Protein AF-A0A382LCA0-F1 (afdb_monomer_lite)

Foldseek 3Di:
DVVFVVVCVVDVQAFKEAEKEKFQDWDWDQDPVGIDTPDPQNVDDDDRVPGDIDIDTDCVLPMDGDVVCVVVVHRHDPRYDYPYDPDPLVVQDDDDPVSVVVNVVVCVVCVVPPVVSVVSVD

Sequence (122 aa):
IRKGIKILKNNNKIESCFAANSTTKNYWHKTKKGWERILLSMKSYSNRQTKKQIFREDTGLTCVTRSSLIRKGKRIGDKVELIINHNTETLIDIHTEYDLFLAEQTIKYYKKKNINKLKLLK

InterPro domains:
  IPR029044 Nucleotide-diphospho-sugar transferases [G3DSA:3.90.550.10] (1-113)

Radius of gyration: 17.97 Å; chains: 1; bounding box: 50×38×42 Å

Structure (mmCIF, N/CA/C/O backbone):
data_AF-A0A382LCA0-F1
#
_entry.id   AF-A0A382LCA0-F1
#
loop_
_atom_site.group_PDB
_atom_site.id
_atom_site.type_symbol
_atom_site.label_atom_id
_atom_site.label_alt_id
_atom_site.label_comp_id
_atom_site.label_asym_id
_atom_site.label_entity_id
_atom_site.label_seq_id
_atom_site.pdbx_PDB_ins_code
_atom_site.Cartn_x
_atom_site.Cartn_y
_atom_site.Cartn_z
_atom_site.occupancy
_atom_site.B_iso_or_equiv
_atom_site.auth_seq_id
_atom_site.auth_comp_id
_atom_site.auth_asym_id
_atom_site.auth_atom_id
_atom_site.pdbx_PDB_model_num
ATOM 1 N N . ILE A 1 1 ? 11.197 -5.620 5.073 1.00 84.00 1 ILE A N 1
ATOM 2 C CA . ILE A 1 1 ? 10.828 -6.501 6.223 1.00 84.00 1 ILE A CA 1
ATOM 3 C C . ILE A 1 1 ? 11.569 -6.202 7.545 1.00 84.00 1 ILE A C 1
ATOM 5 O O . ILE A 1 1 ? 10.892 -5.862 8.510 1.00 84.00 1 ILE A O 1
ATOM 9 N N . ARG A 1 2 ? 12.916 -6.277 7.648 1.00 92.44 2 ARG A N 1
ATOM 10 C CA . ARG A 1 2 ? 13.659 -6.100 8.935 1.00 92.44 2 ARG A CA 1
ATOM 11 C C . ARG A 1 2 ? 13.278 -4.838 9.726 1.00 92.44 2 ARG A C 1
ATOM 13 O O . ARG A 1 2 ? 13.105 -4.903 10.941 1.00 92.44 2 ARG A O 1
ATOM 20 N N . LYS A 1 3 ? 13.095 -3.710 9.029 1.00 92.69 3 LYS A N 1
ATOM 21 C CA . LYS A 1 3 ? 12.624 -2.443 9.616 1.00 92.69 3 LYS A CA 1
ATOM 22 C C . LYS A 1 3 ? 11.280 -2.604 10.341 1.00 92.69 3 LYS A C 1
ATOM 24 O O . LYS A 1 3 ? 11.171 -2.187 11.487 1.00 92.69 3 LYS A O 1
ATOM 29 N N . GLY A 1 4 ? 10.302 -3.267 9.719 1.00 94.19 4 GLY A N 1
ATOM 30 C CA . GLY A 1 4 ? 8.986 -3.517 10.321 1.00 94.19 4 GLY A CA 1
ATOM 31 C C . GLY A 1 4 ? 9.061 -4.400 11.568 1.00 94.19 4 GLY A C 1
ATOM 32 O O . GLY A 1 4 ? 8.424 -4.101 12.573 1.00 94.19 4 GLY A O 1
ATOM 33 N N . ILE A 1 5 ? 9.918 -5.428 11.558 1.00 95.81 5 ILE A N 1
ATOM 34 C CA . ILE A 1 5 ? 10.161 -6.266 12.746 1.00 95.81 5 ILE A CA 1
ATOM 35 C C . ILE A 1 5 ? 10.735 -5.424 13.892 1.00 95.81 5 ILE A C 1
ATOM 37 O O . ILE A 1 5 ? 10.261 -5.529 15.021 1.00 95.81 5 ILE A O 1
ATOM 41 N N . LYS A 1 6 ? 11.733 -4.573 13.611 1.00 97.06 6 LYS A N 1
ATOM 42 C CA . LYS A 1 6 ? 12.332 -3.683 14.618 1.00 97.06 6 LYS A CA 1
ATOM 43 C C . LYS A 1 6 ? 11.292 -2.733 15.219 1.00 97.06 6 LYS A C 1
ATOM 45 O O . LYS A 1 6 ? 11.264 -2.579 16.433 1.00 97.06 6 LYS A O 1
ATOM 50 N N . ILE A 1 7 ? 10.413 -2.156 14.397 1.00 96.56 7 ILE A N 1
ATOM 51 C CA . ILE A 1 7 ? 9.322 -1.280 14.856 1.00 96.56 7 ILE A CA 1
ATOM 52 C C . ILE A 1 7 ? 8.419 -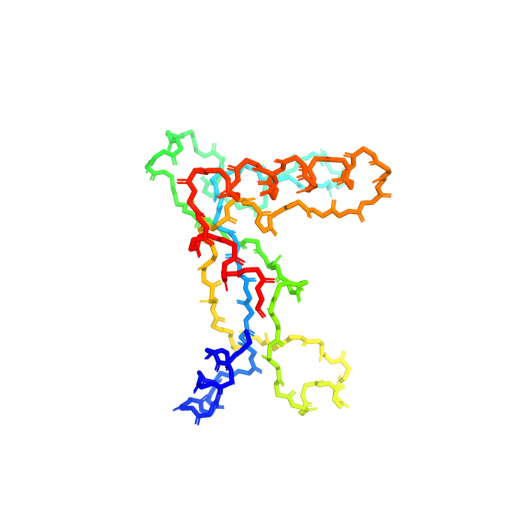2.015 15.857 1.00 96.56 7 ILE A C 1
ATOM 54 O O . ILE A 1 7 ? 8.223 -1.531 16.969 1.00 96.56 7 ILE A O 1
ATOM 58 N N . LEU A 1 8 ? 7.928 -3.211 15.510 1.00 96.38 8 LEU A N 1
ATOM 59 C CA . LEU A 1 8 ? 7.026 -3.970 16.388 1.00 96.38 8 LEU A CA 1
ATOM 60 C C . LEU A 1 8 ? 7.705 -4.492 17.662 1.00 96.38 8 LEU A C 1
ATOM 62 O O . LEU A 1 8 ? 7.027 -4.632 18.684 1.00 96.38 8 LEU A O 1
ATOM 66 N N . LYS A 1 9 ? 9.010 -4.801 17.602 1.00 96.56 9 LYS A N 1
ATOM 67 C CA . LYS A 1 9 ? 9.814 -5.180 18.776 1.00 96.56 9 LYS A CA 1
ATOM 68 C C . LYS A 1 9 ? 10.021 -4.001 19.726 1.00 96.56 9 LYS A C 1
ATOM 70 O O . LYS A 1 9 ? 9.919 -4.182 20.932 1.00 96.56 9 LYS A O 1
ATOM 75 N N . ASN A 1 10 ? 10.278 -2.812 19.185 1.00 97.44 10 ASN A N 1
ATOM 76 C CA . ASN A 1 10 ? 10.561 -1.616 19.976 1.00 97.44 10 ASN A CA 1
ATOM 77 C C . ASN A 1 10 ? 9.296 -0.959 20.549 1.00 97.44 10 ASN A C 1
ATOM 79 O O . ASN A 1 10 ? 9.387 -0.246 21.543 1.00 97.44 10 ASN A O 1
ATOM 83 N N . ASN A 1 11 ? 8.127 -1.172 19.938 1.00 96.81 11 ASN A N 1
ATOM 84 C CA . ASN A 1 11 ? 6.866 -0.605 20.409 1.00 96.81 11 ASN A CA 1
ATOM 85 C C . ASN A 1 11 ? 5.747 -1.655 20.424 1.00 96.81 11 ASN A C 1
ATOM 87 O O . ASN A 1 11 ? 5.179 -2.010 19.387 1.00 96.81 11 ASN A O 1
ATOM 91 N N . ASN A 1 12 ? 5.390 -2.120 21.626 1.00 95.19 12 ASN A N 1
ATOM 92 C CA . ASN A 1 12 ? 4.344 -3.123 21.822 1.00 95.19 12 ASN A CA 1
ATOM 93 C C . ASN A 1 12 ? 2.921 -2.614 21.505 1.00 95.19 12 ASN A C 1
ATOM 95 O O . ASN A 1 12 ? 2.036 -3.433 21.263 1.00 95.19 12 ASN A O 1
ATOM 99 N N . LYS A 1 13 ? 2.707 -1.289 21.448 1.00 97.12 13 LYS A N 1
ATOM 100 C CA . LYS A 1 13 ? 1.407 -0.669 21.141 1.00 97.12 13 LYS A CA 1
ATOM 101 C C . LYS A 1 13 ? 1.067 -0.704 19.651 1.00 97.12 13 LYS A C 1
ATOM 103 O O . LYS A 1 13 ? -0.110 -0.630 19.313 1.00 97.12 13 LYS A O 1
ATOM 108 N N . ILE A 1 14 ? 2.072 -0.811 18.777 1.00 98.00 14 ILE A N 1
ATOM 109 C CA . ILE A 1 14 ? 1.869 -0.953 17.330 1.00 98.00 14 ILE A CA 1
ATOM 110 C C . ILE A 1 14 ? 1.465 -2.390 17.032 1.00 98.00 14 ILE A C 1
ATOM 112 O O . ILE A 1 14 ? 2.150 -3.327 17.437 1.00 98.00 14 ILE A O 1
ATOM 116 N N . GLU A 1 15 ? 0.362 -2.574 16.324 1.00 97.94 15 GLU A N 1
ATOM 117 C CA . GLU A 1 15 ? -0.207 -3.879 15.991 1.00 97.94 15 GLU A CA 1
ATOM 118 C C . GLU A 1 15 ? 0.237 -4.371 14.610 1.00 97.94 15 GLU A C 1
ATOM 120 O O . GLU A 1 15 ? 0.408 -5.576 14.399 1.00 97.94 15 GLU A O 1
ATOM 125 N N . SER A 1 16 ? 0.466 -3.447 13.676 1.00 98.00 16 SER A N 1
ATOM 126 C CA . SER A 1 16 ? 0.929 -3.759 12.325 1.00 98.00 16 SER A CA 1
ATOM 127 C C . SER A 1 16 ? 1.839 -2.669 11.770 1.00 98.00 16 SER A C 1
ATOM 129 O O . SER A 1 16 ? 1.710 -1.494 12.094 1.00 98.00 16 SER A O 1
ATOM 131 N N . CYS A 1 17 ? 2.765 -3.061 10.906 1.00 97.62 17 CYS A N 1
ATOM 132 C CA . CYS A 1 17 ? 3.636 -2.159 10.174 1.00 97.62 17 CYS A CA 1
ATOM 133 C C . CYS A 1 17 ? 3.783 -2.651 8.736 1.00 97.62 17 CYS A C 1
ATOM 135 O O . CYS A 1 17 ? 4.090 -3.823 8.511 1.00 97.62 17 CYS A O 1
ATOM 137 N N . PHE A 1 18 ? 3.561 -1.775 7.762 1.00 96.31 18 PHE A N 1
ATOM 138 C CA . PHE A 1 18 ? 3.550 -2.150 6.349 1.00 96.31 18 PHE A CA 1
ATOM 139 C C . PHE A 1 18 ? 4.121 -1.051 5.459 1.00 96.31 18 PHE A C 1
ATOM 141 O O . PHE A 1 18 ? 4.198 0.111 5.859 1.00 96.31 18 PHE A O 1
ATOM 148 N N . ALA A 1 19 ? 4.557 -1.429 4.258 1.00 94.38 19 ALA A N 1
ATOM 149 C CA . ALA A 1 19 ? 4.975 -0.461 3.256 1.00 94.38 19 ALA A CA 1
ATOM 150 C C . ALA A 1 19 ? 3.767 0.325 2.740 1.00 94.38 19 ALA A C 1
ATOM 152 O O . ALA A 1 19 ? 2.686 -0.232 2.565 1.00 94.38 19 ALA A O 1
ATOM 153 N N . ALA A 1 20 ? 3.940 1.625 2.521 1.00 95.06 20 ALA A N 1
ATOM 154 C CA . ALA A 1 20 ? 2.876 2.480 2.018 1.00 95.06 20 ALA A CA 1
ATOM 155 C C . ALA A 1 20 ? 3.416 3.526 1.047 1.00 95.06 20 ALA A C 1
ATOM 157 O O . ALA A 1 20 ? 4.505 4.061 1.239 1.00 95.06 20 ALA A O 1
ATOM 158 N N . ASN A 1 21 ? 2.625 3.857 0.032 1.00 92.88 21 ASN A N 1
ATOM 159 C CA . ASN A 1 21 ? 2.983 4.848 -0.978 1.00 92.88 21 ASN A CA 1
ATOM 160 C C . ASN A 1 21 ? 2.161 6.115 -0.791 1.00 92.88 21 ASN A C 1
ATOM 162 O O . ASN A 1 21 ? 0.935 6.050 -0.668 1.00 92.88 21 ASN A O 1
ATOM 166 N N . SER A 1 22 ? 2.822 7.269 -0.796 1.00 92.88 22 SER A N 1
ATOM 167 C CA . SER A 1 22 ? 2.128 8.550 -0.718 1.00 92.88 22 SER A CA 1
ATOM 168 C C . SER A 1 22 ? 1.510 8.935 -2.062 1.00 92.88 22 SER A C 1
ATOM 170 O O . SER A 1 22 ? 1.988 8.581 -3.140 1.00 92.88 22 SER A O 1
ATOM 172 N N . THR A 1 23 ? 0.406 9.670 -2.008 1.00 90.81 23 THR A N 1
ATOM 173 C CA . THR A 1 23 ? -0.287 10.180 -3.189 1.00 90.81 23 THR A CA 1
ATOM 174 C C . THR A 1 23 ? -1.086 11.430 -2.839 1.00 90.81 23 THR A C 1
ATOM 176 O O . THR A 1 23 ? -1.524 11.626 -1.706 1.00 90.81 23 THR A O 1
ATOM 179 N N . THR A 1 24 ? -1.287 12.284 -3.839 1.00 92.25 24 THR A N 1
ATOM 180 C CA . THR A 1 24 ? -2.147 13.480 -3.770 1.00 92.25 24 THR A CA 1
ATOM 181 C C . THR A 1 24 ? -3.336 13.392 -4.734 1.00 92.25 24 THR A C 1
ATOM 183 O O . THR A 1 24 ? -4.095 14.356 -4.912 1.00 92.25 24 THR A O 1
ATOM 186 N N . LYS A 1 25 ? -3.521 12.216 -5.357 1.00 91.31 25 LYS A N 1
ATOM 187 C CA . LYS A 1 25 ? -4.658 11.908 -6.230 1.00 91.31 25 LYS A CA 1
ATOM 188 C C . LYS A 1 25 ? -5.975 11.977 -5.447 1.00 91.31 25 LYS A C 1
ATOM 190 O O . LYS A 1 25 ? -6.025 11.705 -4.250 1.00 91.31 25 LYS A O 1
ATOM 195 N N . ASN A 1 26 ? -7.043 12.355 -6.146 1.00 93.31 26 ASN A N 1
ATOM 196 C CA . ASN A 1 26 ? -8.401 12.268 -5.618 1.00 93.31 26 ASN A CA 1
ATOM 197 C C . ASN A 1 26 ? -8.915 10.844 -5.789 1.00 93.31 26 ASN A C 1
ATOM 199 O O . ASN A 1 26 ? -8.793 10.284 -6.877 1.00 93.31 26 ASN A O 1
ATOM 203 N N . TYR A 1 27 ? -9.526 10.307 -4.740 1.00 94.69 27 TYR A N 1
ATOM 204 C CA . TYR A 1 27 ? -10.203 9.019 -4.781 1.00 94.69 27 TYR A CA 1
ATOM 205 C C . TYR A 1 27 ? -11.703 9.236 -4.659 1.00 94.69 27 TYR A C 1
ATOM 207 O O . TYR A 1 27 ? -12.155 10.083 -3.883 1.00 94.69 27 TYR A O 1
ATOM 215 N N . TRP A 1 28 ? -12.452 8.468 -5.440 1.00 96.50 28 TRP A N 1
ATOM 216 C CA . TRP A 1 28 ? -13.902 8.530 -5.507 1.00 96.50 28 TRP A CA 1
ATOM 217 C C . TRP A 1 28 ? -14.486 7.162 -5.178 1.00 96.50 28 TRP A C 1
ATOM 219 O O . TRP A 1 28 ? -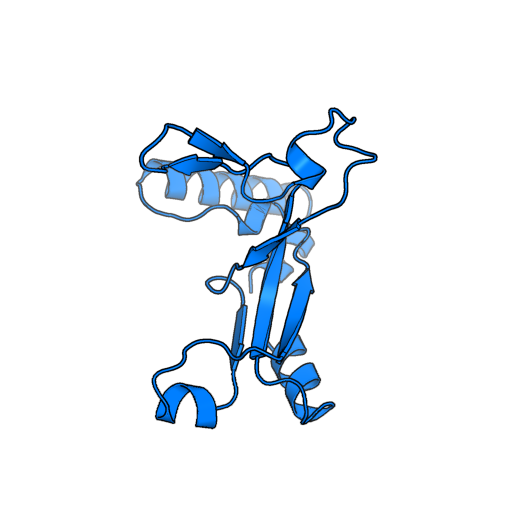13.889 6.140 -5.508 1.00 96.50 28 TRP A O 1
ATOM 229 N N . HIS A 1 29 ? -15.652 7.149 -4.550 1.00 96.69 29 HIS A N 1
ATOM 230 C CA . HIS A 1 29 ? -16.436 5.945 -4.318 1.00 96.69 29 HIS A CA 1
ATOM 231 C C . HIS A 1 29 ? -17.856 6.149 -4.848 1.00 96.69 29 HIS A C 1
ATOM 233 O O . HIS A 1 29 ? -18.369 7.271 -4.883 1.00 96.69 29 HIS A O 1
ATOM 239 N N . LYS A 1 30 ? -18.471 5.060 -5.311 1.00 97.62 30 LYS A N 1
ATOM 240 C CA . LYS A 1 30 ? -19.837 5.076 -5.832 1.00 97.62 30 LYS A CA 1
ATOM 241 C C . LYS A 1 30 ? -20.825 5.004 -4.669 1.00 97.62 30 LYS A C 1
ATOM 243 O O . LYS A 1 30 ? -20.701 4.141 -3.802 1.00 97.62 30 LYS A O 1
ATOM 248 N N . THR A 1 31 ? -21.806 5.894 -4.662 1.00 96.12 31 THR A N 1
ATOM 249 C CA . THR A 1 31 ? -22.932 5.928 -3.725 1.00 96.12 31 THR A CA 1
ATOM 250 C C . THR A 1 31 ? -24.241 5.733 -4.488 1.00 96.12 31 THR A C 1
ATOM 252 O O . THR A 1 31 ? -24.269 5.718 -5.721 1.00 96.12 31 THR A O 1
ATOM 255 N N . LYS A 1 32 ? -25.361 5.604 -3.764 1.00 97.00 32 LYS A N 1
ATOM 256 C CA . LYS A 1 32 ? -26.698 5.541 -4.382 1.00 97.00 32 LYS A CA 1
ATOM 257 C C . LYS A 1 32 ? -27.035 6.800 -5.199 1.00 97.00 32 LYS A C 1
ATOM 259 O O . LYS A 1 32 ? -27.892 6.734 -6.068 1.00 97.00 32 LYS A O 1
ATOM 264 N N . LYS A 1 33 ? -26.381 7.933 -4.911 1.00 95.31 33 LYS A N 1
ATOM 265 C CA . LYS A 1 33 ? -26.639 9.243 -5.530 1.00 95.31 33 LYS A CA 1
ATOM 266 C C . LYS A 1 33 ? -25.618 9.627 -6.609 1.00 95.31 33 LYS A C 1
ATOM 268 O O . LYS A 1 33 ? -25.766 10.681 -7.215 1.00 95.31 33 LYS A O 1
ATOM 273 N N . GLY A 1 34 ? -24.589 8.810 -6.851 1.00 96.56 34 GLY A N 1
ATOM 274 C CA . GLY A 1 34 ? -23.547 9.099 -7.840 1.00 96.56 34 GLY A CA 1
ATOM 275 C C . GLY A 1 34 ? -22.141 8.816 -7.321 1.00 96.56 34 GLY A C 1
ATOM 276 O O . GLY A 1 34 ? -21.921 7.835 -6.620 1.00 96.56 34 GLY A O 1
ATOM 277 N N . TRP A 1 35 ? -21.173 9.651 -7.697 1.00 97.25 35 TRP A N 1
ATOM 278 C CA . TRP A 1 35 ? -19.778 9.525 -7.266 1.00 97.25 35 TRP A CA 1
ATOM 279 C C . TRP A 1 35 ? -19.435 10.585 -6.225 1.00 97.25 35 TRP A C 1
ATOM 281 O O . TRP A 1 35 ? -19.666 11.773 -6.440 1.00 97.25 35 TRP A O 1
ATOM 291 N N . GLU A 1 36 ? -18.815 10.165 -5.126 1.00 96.50 36 GLU A N 1
ATOM 292 C CA . GLU A 1 36 ? -18.399 11.053 -4.041 1.00 96.50 36 GLU A CA 1
ATOM 293 C C . GLU A 1 36 ? -16.904 10.899 -3.750 1.00 96.50 36 GLU A C 1
ATOM 295 O O . GLU A 1 36 ? -16.335 9.817 -3.890 1.00 96.50 36 GLU A O 1
ATOM 300 N N . ARG A 1 37 ? -16.233 11.999 -3.385 1.00 94.94 37 ARG A N 1
ATOM 301 C CA . ARG A 1 37 ? -14.817 11.966 -2.986 1.00 94.94 37 ARG A CA 1
ATOM 302 C C . ARG A 1 37 ? -14.693 11.374 -1.587 1.00 94.94 37 ARG A C 1
ATOM 304 O O . ARG A 1 37 ? -15.418 11.799 -0.695 1.00 94.94 37 ARG A O 1
ATOM 311 N N . ILE A 1 38 ? -13.713 10.490 -1.387 1.00 94.75 38 ILE A N 1
ATOM 312 C CA . ILE A 1 38 ? -13.533 9.764 -0.116 1.00 94.75 38 ILE A CA 1
ATOM 313 C C . ILE A 1 38 ? -13.233 10.714 1.055 1.00 94.75 38 ILE A C 1
ATOM 315 O O . ILE A 1 38 ? -13.714 10.497 2.162 1.00 94.75 38 ILE A O 1
ATOM 319 N N . LEU A 1 39 ? -12.452 11.778 0.831 1.00 92.50 39 LEU A N 1
ATOM 320 C CA . LEU A 1 39 ? -12.138 12.770 1.864 1.00 92.50 39 LEU A CA 1
ATOM 321 C C . LEU A 1 39 ? -12.718 14.139 1.518 1.00 92.50 39 LEU A C 1
ATOM 323 O O . LEU A 1 39 ? -12.604 14.609 0.384 1.00 92.50 39 LEU A O 1
ATOM 327 N N . LEU A 1 40 ? -13.247 14.835 2.529 1.00 91.44 40 LEU A N 1
ATOM 328 C CA . LEU A 1 40 ? -13.768 16.197 2.376 1.00 91.44 40 LEU A CA 1
ATOM 329 C C . LEU A 1 40 ? -12.706 17.168 1.841 1.00 91.44 40 LEU A C 1
ATOM 331 O O . LEU A 1 40 ? -12.999 17.961 0.950 1.00 91.44 40 LEU A O 1
ATOM 335 N N . SER A 1 41 ? -11.457 17.050 2.298 1.00 89.75 41 SER A N 1
ATOM 336 C CA . SER A 1 41 ? -10.337 17.891 1.848 1.00 89.75 41 SER A CA 1
ATOM 337 C C . SER A 1 41 ? -10.000 17.744 0.360 1.00 89.75 41 SER A C 1
ATOM 339 O O . SER A 1 41 ? -9.363 18.623 -0.209 1.00 89.75 41 SER A O 1
ATOM 341 N N . MET A 1 42 ? -10.435 16.664 -0.299 1.00 92.25 42 MET A N 1
ATOM 342 C CA . MET A 1 42 ? -10.262 16.484 -1.744 1.00 92.25 42 MET A CA 1
ATOM 343 C C . MET A 1 42 ? -11.237 17.335 -2.572 1.00 92.25 42 MET A C 1
ATOM 345 O O . MET A 1 42 ? -11.077 17.409 -3.792 1.00 92.25 42 MET A O 1
ATOM 349 N N . LYS A 1 43 ? -12.265 17.930 -1.942 1.00 90.06 43 LYS A N 1
ATOM 350 C CA . LYS A 1 43 ? -13.245 18.792 -2.618 1.00 90.06 43 LYS A CA 1
ATOM 351 C C . LYS A 1 43 ? -12.666 20.156 -2.979 1.00 90.06 43 LYS A C 1
ATOM 353 O O . LYS A 1 43 ? -12.991 20.671 -4.045 1.00 90.06 43 LYS A O 1
ATOM 358 N N . SER A 1 44 ? -11.799 20.695 -2.128 1.00 89.69 44 SER A N 1
ATOM 359 C CA . SER A 1 44 ? -11.122 21.967 -2.363 1.00 89.69 44 SER A CA 1
ATOM 360 C C . SER A 1 44 ? -9.990 21.790 -3.371 1.00 89.69 44 SER A C 1
ATOM 362 O O . SER A 1 44 ? -9.159 20.886 -3.240 1.00 89.69 44 SER A O 1
ATOM 364 N N . TYR A 1 45 ? -9.955 22.652 -4.385 1.00 88.38 45 TYR A N 1
ATOM 365 C CA . TYR A 1 45 ? -8.868 22.662 -5.356 1.00 88.38 45 TYR A CA 1
ATOM 366 C C . TYR A 1 45 ? -7.562 23.121 -4.697 1.00 88.38 45 TYR A C 1
ATOM 368 O O . TYR A 1 45 ? -7.539 24.096 -3.949 1.00 88.38 45 TYR A O 1
ATOM 376 N N . SER A 1 46 ? -6.471 22.413 -4.981 1.00 87.31 46 SER A N 1
ATOM 377 C CA . SER A 1 46 ? -5.118 22.800 -4.586 1.00 87.31 46 SER A CA 1
ATOM 378 C C . SER A 1 46 ? -4.078 22.127 -5.478 1.00 87.31 46 SER A C 1
ATOM 380 O O . SER A 1 46 ? -4.313 21.056 -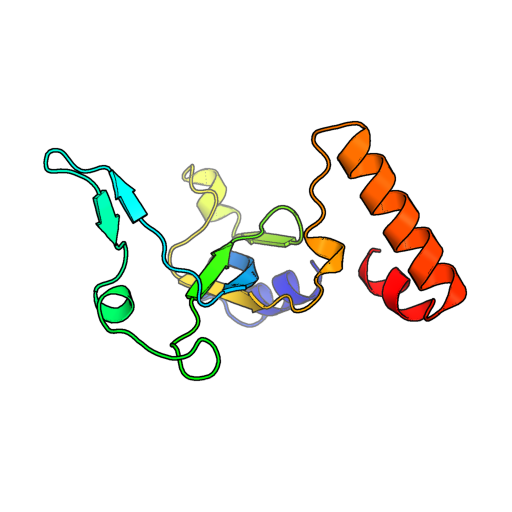6.052 1.00 87.31 46 SER A O 1
ATOM 382 N N . ASN A 1 47 ? -2.907 22.755 -5.582 1.00 88.88 47 ASN A N 1
ATOM 383 C CA . ASN A 1 47 ? -1.773 22.199 -6.310 1.00 88.88 47 ASN A CA 1
ATOM 384 C C . ASN A 1 47 ? -1.284 20.908 -5.643 1.00 88.88 47 ASN A C 1
ATOM 386 O O . ASN A 1 47 ? -1.243 20.790 -4.419 1.00 88.88 47 ASN A O 1
ATOM 390 N N . ARG A 1 48 ? -0.836 19.936 -6.447 1.00 83.94 48 ARG A N 1
ATOM 391 C CA . ARG A 1 48 ? -0.351 18.641 -5.930 1.00 83.94 48 ARG A CA 1
ATOM 392 C C . ARG A 1 48 ? 0.814 18.777 -4.946 1.00 83.94 48 ARG A C 1
ATOM 394 O O . ARG A 1 48 ? 0.954 17.915 -4.091 1.00 83.94 48 ARG A O 1
ATOM 401 N N . GLN A 1 49 ? 1.626 19.825 -5.076 1.00 87.44 49 GLN A N 1
ATOM 402 C CA . GLN A 1 49 ? 2.790 20.083 -4.221 1.00 87.44 49 GLN A CA 1
ATOM 403 C C . GLN A 1 49 ? 2.396 20.539 -2.808 1.00 87.44 49 GLN A C 1
ATOM 405 O O . GLN A 1 49 ? 3.106 20.239 -1.858 1.00 87.44 49 GLN A O 1
ATOM 410 N N . THR A 1 50 ? 1.261 21.234 -2.662 1.00 85.62 50 THR A N 1
ATOM 411 C CA . THR A 1 50 ? 0.791 21.794 -1.380 1.00 85.62 50 THR A CA 1
ATOM 412 C C . THR A 1 50 ? -0.315 20.963 -0.735 1.00 85.62 50 THR A C 1
ATOM 414 O O . THR A 1 50 ? -0.680 21.168 0.421 1.00 85.62 50 THR A O 1
ATOM 417 N N . LYS A 1 51 ? -0.875 20.011 -1.479 1.00 88.56 51 LYS A N 1
ATOM 418 C CA . LYS A 1 51 ? -1.976 19.177 -1.019 1.00 88.56 51 LYS A CA 1
ATOM 419 C C . LYS A 1 51 ? -1.523 18.167 0.032 1.00 88.56 51 LYS A C 1
ATOM 421 O O . LYS A 1 51 ? -0.490 17.516 -0.114 1.00 88.56 51 LYS A O 1
ATOM 426 N N . LYS A 1 52 ? -2.365 17.965 1.051 1.00 88.69 52 LYS A N 1
ATOM 427 C CA . LYS A 1 52 ? -2.161 16.928 2.069 1.00 88.69 52 LYS A CA 1
ATOM 428 C C . LYS A 1 52 ? -1.993 15.557 1.408 1.00 88.69 52 LYS A C 1
ATOM 430 O O . LYS A 1 52 ? -2.859 15.118 0.648 1.00 88.69 52 LYS A O 1
ATOM 435 N N . GLN A 1 53 ? -0.888 14.891 1.728 1.00 92.00 53 GLN A N 1
ATOM 436 C CA . GLN A 1 53 ? -0.622 13.533 1.274 1.00 92.00 53 GLN A CA 1
ATOM 437 C C . GLN A 1 53 ? -1.525 12.537 1.998 1.00 92.00 53 GLN A C 1
ATOM 439 O O . GLN A 1 53 ? -1.805 12.664 3.192 1.00 92.00 53 GLN A O 1
ATOM 444 N N . ILE A 1 54 ? -1.955 11.529 1.254 1.00 94.19 54 ILE A N 1
ATOM 445 C CA . ILE A 1 54 ? -2.578 10.322 1.785 1.00 94.19 54 ILE A CA 1
ATOM 446 C C . ILE A 1 54 ? -1.732 9.121 1.378 1.00 94.19 54 ILE A C 1
ATOM 448 O O . ILE A 1 54 ? -0.926 9.215 0.451 1.00 94.19 54 ILE A O 1
ATOM 452 N N . PHE A 1 55 ? -1.906 8.001 2.070 1.00 95.00 55 PHE A N 1
ATOM 453 C CA . PHE A 1 55 ? -1.037 6.842 1.926 1.00 95.00 55 PHE A CA 1
ATOM 454 C C . PHE A 1 55 ? -1.854 5.617 1.530 1.00 95.00 55 PHE A C 1
ATOM 456 O O . PHE A 1 55 ? -2.845 5.291 2.178 1.00 95.00 55 PHE A O 1
ATOM 463 N N . ARG A 1 56 ? -1.438 4.956 0.448 1.00 93.12 56 ARG A N 1
ATOM 464 C CA . ARG A 1 56 ? -1.976 3.670 0.003 1.00 93.12 56 ARG A CA 1
ATOM 465 C C . ARG A 1 56 ? -1.135 2.558 0.613 1.00 93.12 56 ARG A C 1
ATOM 467 O O . ARG A 1 56 ? 0.085 2.576 0.462 1.00 93.12 56 ARG A O 1
ATOM 474 N N . GLU A 1 57 ? -1.787 1.598 1.253 1.00 93.69 57 GLU A N 1
ATOM 475 C CA . GLU A 1 57 ? -1.155 0.360 1.702 1.00 93.69 57 GLU A CA 1
ATOM 476 C C . GLU A 1 57 ? -0.522 -0.405 0.528 1.00 93.69 57 GLU A C 1
ATOM 478 O O . GLU A 1 57 ? -1.110 -0.516 -0.549 1.00 93.69 57 GLU A O 1
ATOM 483 N N . ASP A 1 58 ? 0.671 -0.946 0.759 1.00 90.88 58 ASP A N 1
ATOM 484 C CA . ASP A 1 58 ? 1.410 -1.781 -0.180 1.00 90.88 58 ASP A CA 1
ATOM 485 C C . ASP A 1 58 ? 1.991 -3.011 0.536 1.00 90.88 58 ASP A C 1
ATOM 487 O O . ASP A 1 58 ? 3.195 -3.156 0.771 1.00 90.88 58 ASP A O 1
ATOM 491 N N . THR A 1 59 ? 1.098 -3.902 0.968 1.00 89.75 59 THR A N 1
ATOM 492 C CA . THR A 1 59 ? 1.494 -5.087 1.738 1.00 89.75 59 THR A CA 1
ATOM 493 C C . THR A 1 59 ? 2.205 -6.159 0.919 1.00 89.75 59 THR A C 1
ATOM 495 O O . THR A 1 59 ? 2.782 -7.060 1.527 1.00 89.75 59 THR A O 1
ATOM 498 N N . GLY A 1 60 ? 2.230 -6.042 -0.415 1.00 86.00 60 GLY A N 1
ATOM 499 C CA . GLY A 1 60 ? 3.046 -6.892 -1.288 1.00 86.00 60 GLY A CA 1
ATOM 500 C C . GLY A 1 60 ? 4.546 -6.682 -1.066 1.00 86.00 60 GLY A C 1
ATOM 501 O O . GLY A 1 60 ? 5.313 -7.641 -1.090 1.00 86.00 60 GLY A O 1
ATOM 502 N N . LEU A 1 61 ? 4.962 -5.451 -0.743 1.00 87.94 61 LEU A N 1
ATOM 503 C CA . LEU A 1 61 ? 6.369 -5.130 -0.499 1.00 87.94 61 LEU A CA 1
ATOM 504 C C . LEU A 1 61 ? 6.824 -5.478 0.926 1.00 87.94 61 LEU A C 1
ATOM 506 O O . LEU A 1 61 ? 7.910 -6.016 1.151 1.00 87.94 61 LEU A O 1
ATOM 510 N N . THR A 1 62 ? 6.040 -5.119 1.941 1.00 91.50 62 THR A N 1
ATOM 511 C CA . THR A 1 62 ? 6.317 -5.494 3.336 1.00 91.50 62 THR A CA 1
ATOM 512 C C . THR A 1 62 ? 5.047 -5.383 4.167 1.00 91.50 62 THR A C 1
ATOM 514 O O . THR A 1 62 ? 4.411 -4.334 4.197 1.00 91.50 62 THR A O 1
ATOM 517 N N . CYS A 1 63 ? 4.758 -6.429 4.938 1.00 95.25 63 CYS A N 1
ATOM 518 C CA . CYS A 1 63 ? 3.742 -6.434 5.983 1.00 95.25 63 CYS A CA 1
ATOM 519 C C . CYS A 1 63 ? 4.265 -7.207 7.196 1.00 95.25 63 CYS A C 1
ATOM 521 O O . CYS A 1 63 ? 4.688 -8.353 7.070 1.00 95.25 63 CYS A O 1
ATOM 523 N N . VAL A 1 64 ? 4.244 -6.592 8.375 1.00 96.94 64 VAL A N 1
ATOM 524 C CA . VAL A 1 64 ? 4.575 -7.236 9.648 1.00 96.94 64 VAL A CA 1
ATOM 525 C C . VAL A 1 64 ? 3.425 -6.970 10.606 1.00 96.94 64 VAL A C 1
ATOM 527 O O . VAL A 1 64 ? 3.131 -5.822 10.921 1.00 96.94 64 VAL A O 1
ATOM 530 N N . THR A 1 65 ? 2.761 -8.024 11.065 1.00 97.44 65 THR A N 1
ATOM 531 C CA . THR A 1 65 ? 1.559 -7.925 11.899 1.00 97.44 65 THR A CA 1
ATOM 532 C C . THR A 1 65 ? 1.681 -8.840 13.109 1.00 97.44 65 THR A C 1
ATOM 534 O O . THR A 1 65 ? 2.333 -9.887 13.042 1.00 97.44 65 THR A O 1
ATOM 537 N N . ARG A 1 66 ? 1.097 -8.452 14.247 1.00 97.19 66 ARG A N 1
ATOM 538 C CA . ARG A 1 66 ? 1.087 -9.306 15.441 1.00 97.19 66 ARG A CA 1
ATOM 539 C C . ARG A 1 66 ? 0.270 -10.566 15.173 1.00 97.19 66 ARG A C 1
ATOM 541 O O . ARG A 1 66 ? -0.856 -10.503 14.692 1.00 97.19 66 ARG A O 1
ATOM 548 N N . SER A 1 67 ? 0.801 -11.720 15.572 1.00 96.88 67 SER A N 1
ATOM 549 C CA . SER A 1 67 ? 0.145 -13.014 15.340 1.00 96.88 67 SER A CA 1
ATOM 550 C C . SER A 1 67 ? -1.232 -13.131 16.013 1.00 96.88 67 SER A C 1
ATOM 552 O O . SER A 1 67 ? -2.088 -13.876 15.543 1.00 96.88 67 SER A O 1
ATOM 554 N N . SER A 1 68 ? -1.481 -12.363 17.080 1.00 97.06 68 SER A N 1
ATOM 555 C CA . SER A 1 68 ? -2.790 -12.277 17.734 1.00 97.06 68 SER A CA 1
ATOM 556 C C . SER A 1 68 ? -3.885 -11.691 16.840 1.00 97.06 68 SER A C 1
ATOM 558 O O . SER A 1 68 ? -5.043 -12.041 17.039 1.00 97.06 68 SER A O 1
ATOM 560 N N . LEU A 1 69 ? -3.552 -10.838 15.865 1.00 97.69 69 LEU A N 1
ATOM 561 C CA . LEU A 1 69 ? -4.512 -10.318 14.887 1.00 97.69 69 LEU A CA 1
ATOM 562 C C . LEU A 1 69 ? -4.941 -11.406 13.906 1.00 97.69 69 LEU A C 1
ATOM 564 O O . LEU A 1 69 ? -6.136 -11.610 13.712 1.00 97.69 69 LEU A O 1
ATOM 568 N N . ILE A 1 70 ? -3.972 -12.159 13.376 1.00 97.06 70 ILE A N 1
ATOM 569 C CA . ILE A 1 70 ? -4.231 -13.268 12.450 1.00 97.06 70 ILE A CA 1
ATOM 570 C C . ILE A 1 70 ? -5.143 -14.309 13.106 1.00 97.06 70 ILE A C 1
ATOM 572 O O . ILE A 1 70 ? -6.138 -14.714 12.515 1.00 97.06 70 ILE A O 1
ATOM 576 N N . ARG A 1 71 ? -4.871 -14.672 14.369 1.00 97.75 71 ARG A N 1
ATOM 577 C CA . ARG A 1 71 ? -5.723 -15.591 15.149 1.00 97.75 71 ARG A CA 1
ATOM 578 C C . ARG A 1 71 ? -7.149 -15.076 15.379 1.00 97.75 71 ARG A C 1
ATOM 580 O O . ARG A 1 71 ? -8.027 -15.868 15.689 1.00 97.75 71 ARG A O 1
ATOM 587 N N . LYS A 1 72 ? -7.384 -13.770 15.232 1.00 97.56 72 LYS A N 1
ATOM 588 C CA . LYS A 1 72 ? -8.708 -13.130 15.298 1.00 97.56 72 LYS A CA 1
ATOM 589 C C . LYS A 1 72 ? -9.328 -12.903 13.912 1.00 97.56 72 LYS A C 1
ATOM 591 O O . LYS A 1 72 ? -10.310 -12.177 13.807 1.00 97.56 72 LYS A O 1
ATOM 596 N N . GLY A 1 73 ? -8.734 -13.444 12.846 1.00 97.25 73 GLY A N 1
ATOM 597 C CA . GLY A 1 73 ? -9.189 -13.240 11.469 1.00 97.25 73 GLY A CA 1
ATOM 598 C C . GLY A 1 73 ? -8.873 -11.857 10.888 1.00 97.25 73 GLY A C 1
ATOM 599 O O . GLY A 1 73 ? -9.386 -11.508 9.829 1.00 97.25 73 GLY A O 1
ATOM 600 N N . LYS A 1 74 ? -8.029 -11.050 11.548 1.00 96.81 74 LYS A N 1
ATOM 601 C CA . LYS A 1 74 ? -7.615 -9.726 11.060 1.00 96.81 74 LYS A CA 1
ATOM 602 C C . LYS A 1 74 ? -6.249 -9.803 10.381 1.00 96.81 74 LYS A C 1
ATOM 604 O O . LYS A 1 74 ? -5.291 -10.280 10.983 1.00 96.81 74 LYS A O 1
ATOM 609 N N . ARG A 1 75 ? -6.125 -9.252 9.168 1.00 93.94 75 ARG A N 1
ATOM 610 C CA . ARG A 1 75 ? -4.832 -9.115 8.463 1.00 93.94 75 ARG A CA 1
ATOM 611 C C . ARG A 1 75 ? -3.974 -7.987 9.054 1.00 93.94 75 ARG A C 1
ATOM 613 O O . ARG A 1 75 ? -2.770 -8.156 9.242 1.00 93.94 75 ARG A O 1
ATOM 620 N N . ILE A 1 76 ? -4.601 -6.854 9.368 1.00 96.38 76 ILE A N 1
ATOM 621 C CA . ILE A 1 76 ? -3.966 -5.617 9.848 1.00 96.38 76 ILE A CA 1
ATOM 622 C C . ILE A 1 76 ? -4.757 -5.096 11.052 1.00 96.38 76 ILE A C 1
ATOM 624 O O . ILE A 1 76 ? -5.974 -5.274 11.119 1.00 96.38 76 ILE A O 1
ATOM 628 N N . GLY A 1 77 ? -4.048 -4.536 12.030 1.00 96.56 77 GLY A N 1
ATOM 629 C CA . GLY A 1 77 ? -4.627 -3.900 13.213 1.00 96.56 77 GLY A CA 1
ATOM 630 C C . GLY A 1 77 ? -4.986 -2.437 12.982 1.00 96.56 77 GLY A C 1
ATOM 631 O O . GLY A 1 77 ? -4.708 -1.870 11.932 1.00 96.56 77 GLY A O 1
ATOM 632 N N . ASP A 1 78 ? -5.558 -1.808 13.998 1.00 96.75 78 ASP A N 1
ATOM 633 C CA . ASP A 1 78 ? -5.994 -0.412 13.915 1.00 96.75 78 ASP A CA 1
ATOM 634 C C . ASP A 1 78 ? -4.853 0.546 14.313 1.00 96.75 78 ASP A C 1
ATOM 636 O O . ASP A 1 78 ? -4.799 1.696 13.876 1.00 96.75 78 ASP A O 1
ATOM 640 N N . LYS A 1 79 ? -3.886 0.064 15.112 1.00 97.94 79 LYS A N 1
ATOM 641 C CA . LYS A 1 79 ? -2.687 0.820 15.514 1.00 97.94 79 LYS A CA 1
ATOM 642 C C . LYS A 1 79 ? -1.514 0.479 14.603 1.00 97.94 79 LYS A C 1
ATOM 644 O O . LYS A 1 79 ? -0.814 -0.515 14.824 1.00 97.94 79 LYS A O 1
ATOM 649 N N . VAL A 1 80 ? -1.301 1.307 13.587 1.00 97.75 80 VAL A N 1
ATOM 650 C CA . VAL A 1 80 ? -0.369 1.015 12.491 1.00 97.75 80 VAL A CA 1
ATOM 651 C C . VAL A 1 80 ? 0.800 1.991 12.421 1.00 97.75 80 VAL A C 1
ATOM 653 O O . VAL A 1 80 ? 0.669 3.154 12.788 1.00 97.75 80 VAL A O 1
ATOM 656 N N . GLU A 1 81 ? 1.926 1.515 11.892 1.00 97.88 81 GLU A N 1
ATOM 657 C CA . GLU A 1 81 ? 3.078 2.339 11.515 1.00 97.88 81 GLU A CA 1
ATOM 658 C C . GLU A 1 81 ? 3.391 2.141 10.025 1.00 97.88 81 GLU A C 1
ATOM 660 O O . GLU A 1 81 ? 3.532 1.007 9.555 1.00 97.88 81 GLU A O 1
ATOM 665 N N . LEU A 1 82 ? 3.537 3.233 9.275 1.00 96.94 82 LEU A N 1
ATOM 666 C CA . LEU A 1 82 ? 3.800 3.176 7.837 1.00 96.94 82 LEU A CA 1
ATOM 667 C C . LEU A 1 82 ? 5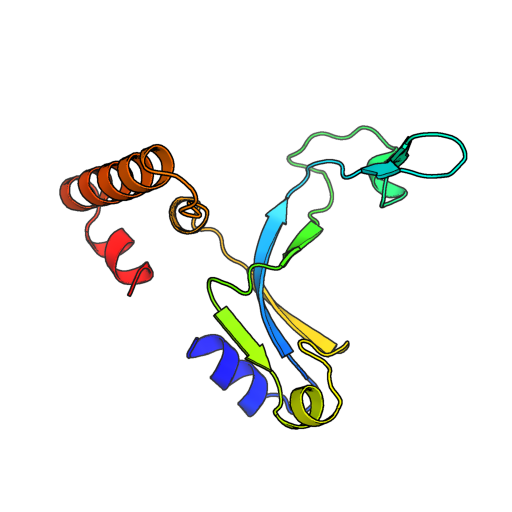.303 3.205 7.542 1.00 96.94 82 LEU A C 1
ATOM 669 O O . LEU A 1 82 ? 6.026 4.104 7.965 1.00 96.94 82 LEU A O 1
ATOM 673 N N . ILE A 1 83 ? 5.779 2.266 6.728 1.00 94.81 83 ILE A N 1
ATOM 674 C CA . ILE A 1 83 ? 7.088 2.361 6.080 1.00 94.81 83 ILE A CA 1
ATOM 675 C C . ILE A 1 83 ? 6.865 3.052 4.740 1.00 94.81 83 ILE A C 1
ATOM 677 O O . ILE A 1 83 ? 6.519 2.405 3.754 1.00 94.81 83 ILE A O 1
ATOM 681 N N . ILE A 1 84 ? 7.037 4.373 4.712 1.00 93.56 84 ILE A N 1
ATOM 682 C CA . ILE A 1 84 ? 6.822 5.143 3.486 1.00 93.56 84 ILE A CA 1
ATOM 683 C C . ILE A 1 84 ? 7.842 4.703 2.434 1.00 93.56 84 ILE A C 1
ATOM 685 O O . ILE A 1 84 ? 9.054 4.758 2.659 1.00 93.56 84 ILE A O 1
ATOM 689 N N . ASN A 1 85 ? 7.327 4.239 1.303 1.00 89.25 85 ASN A N 1
ATOM 690 C CA . ASN A 1 85 ? 8.105 3.871 0.143 1.00 89.25 85 ASN A CA 1
ATOM 691 C C . ASN A 1 85 ? 8.153 5.045 -0.840 1.00 89.25 85 ASN A C 1
ATOM 693 O O . ASN A 1 85 ? 7.128 5.607 -1.222 1.00 89.25 85 ASN A O 1
ATOM 697 N N . HIS A 1 86 ? 9.370 5.402 -1.239 1.00 85.88 86 HIS A N 1
ATOM 698 C CA . HIS A 1 86 ? 9.640 6.458 -2.214 1.00 85.88 86 HIS A CA 1
ATOM 699 C C . HIS A 1 86 ? 10.171 5.900 -3.541 1.00 85.88 86 HIS A C 1
ATOM 701 O O . HIS A 1 86 ? 10.435 6.664 -4.467 1.00 85.88 86 HIS A O 1
ATOM 707 N N . ASN A 1 87 ? 10.333 4.579 -3.636 1.00 84.19 87 ASN A N 1
ATOM 708 C CA . ASN A 1 87 ? 10.886 3.915 -4.805 1.00 84.19 87 ASN A CA 1
ATOM 709 C C . ASN A 1 87 ? 9.769 3.612 -5.800 1.00 84.19 87 ASN A C 1
ATOM 711 O O . ASN A 1 87 ? 8.931 2.744 -5.567 1.00 84.19 87 ASN A O 1
ATOM 715 N N . THR A 1 88 ? 9.755 4.323 -6.924 1.00 82.88 88 THR A N 1
ATOM 716 C CA . THR A 1 88 ? 8.726 4.151 -7.957 1.00 82.88 88 THR A CA 1
ATOM 717 C C . THR A 1 88 ? 8.834 2.794 -8.650 1.00 82.88 88 THR A C 1
ATOM 719 O O . THR A 1 88 ? 7.831 2.235 -9.072 1.00 82.88 88 THR A O 1
ATOM 722 N N . GLU A 1 89 ? 10.042 2.24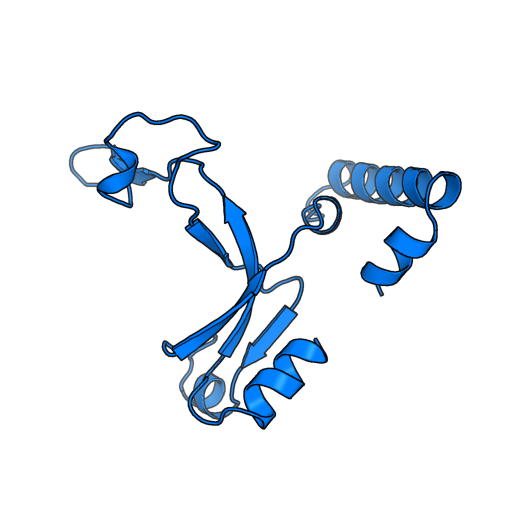2 -8.765 1.00 83.69 89 GLU A N 1
ATOM 723 C CA . GLU A 1 89 ? 10.276 0.948 -9.410 1.00 83.69 89 GLU A CA 1
ATOM 724 C C . GLU A 1 89 ? 9.674 -0.242 -8.658 1.00 83.69 89 GLU A C 1
ATOM 726 O O . GLU A 1 89 ? 9.375 -1.254 -9.282 1.00 83.69 89 GLU A O 1
ATOM 731 N N . THR A 1 90 ? 9.445 -0.130 -7.346 1.00 80.75 90 THR A N 1
ATOM 732 C CA . THR A 1 90 ? 8.773 -1.190 -6.579 1.00 80.75 90 THR A CA 1
ATOM 733 C C . THR A 1 90 ? 7.254 -1.158 -6.752 1.00 80.75 90 THR A C 1
ATOM 735 O O . THR A 1 90 ? 6.565 -1.904 -6.073 1.00 80.75 90 THR A O 1
ATOM 738 N N . LEU A 1 91 ? 6.727 -0.269 -7.604 1.00 82.75 91 LEU A N 1
ATOM 739 C CA . LEU A 1 91 ? 5.297 -0.156 -7.910 1.00 82.75 91 LEU A CA 1
ATOM 740 C C . LEU A 1 91 ? 4.887 -0.937 -9.163 1.00 82.75 91 LEU A C 1
ATOM 742 O O . LEU A 1 91 ? 3.730 -0.851 -9.568 1.00 82.75 91 LEU A O 1
ATOM 746 N N . ILE A 1 92 ? 5.829 -1.621 -9.819 1.00 88.81 92 ILE A N 1
ATOM 747 C CA . ILE A 1 92 ? 5.536 -2.446 -10.992 1.00 88.81 92 ILE A CA 1
ATOM 748 C C . ILE A 1 92 ? 5.005 -3.792 -10.496 1.00 88.81 92 ILE A C 1
ATOM 750 O O . ILE A 1 92 ? 5.781 -4.698 -10.194 1.00 88.81 92 ILE A O 1
ATOM 754 N N . ASP A 1 93 ? 3.682 -3.895 -10.401 1.00 88.06 93 ASP A N 1
ATOM 755 C CA . ASP A 1 93 ? 2.988 -5.155 -10.144 1.00 88.06 93 ASP A CA 1
ATOM 756 C C . ASP A 1 93 ? 2.841 -5.942 -11.452 1.00 88.06 93 ASP A C 1
ATOM 758 O O . ASP A 1 93 ? 2.405 -5.407 -12.471 1.00 88.06 93 ASP A O 1
ATOM 762 N N . ILE A 1 94 ? 3.222 -7.220 -11.428 1.00 91.81 94 ILE A N 1
ATOM 763 C CA . ILE A 1 94 ? 3.212 -8.076 -12.617 1.00 91.81 94 ILE A CA 1
ATOM 764 C C . ILE A 1 94 ? 1.875 -8.815 -12.693 1.00 91.81 94 ILE A C 1
ATOM 766 O O . ILE A 1 94 ? 1.614 -9.721 -11.898 1.00 91.81 94 ILE A O 1
ATOM 770 N N . HIS A 1 95 ? 1.039 -8.448 -13.664 1.00 94.50 95 HIS A N 1
ATOM 771 C CA . HIS A 1 95 ? -0.232 -9.123 -13.955 1.00 94.50 95 HIS A CA 1
ATOM 772 C C . HIS A 1 95 ? -0.297 -9.675 -15.382 1.00 94.50 95 HIS A C 1
ATOM 774 O O . HIS A 1 95 ? -1.084 -10.577 -15.663 1.00 94.50 95 HIS A O 1
ATOM 780 N N . THR A 1 96 ? 0.536 -9.144 -16.273 1.00 97.50 96 THR A N 1
ATOM 781 C CA . THR A 1 96 ? 0.602 -9.484 -17.691 1.00 97.50 96 THR A CA 1
ATOM 782 C C . THR A 1 96 ? 2.047 -9.665 -18.150 1.00 97.50 96 THR A C 1
ATOM 784 O O . THR A 1 96 ? 2.998 -9.257 -17.479 1.00 97.50 96 THR A O 1
ATOM 787 N N . GLU A 1 97 ? 2.220 -10.240 -19.339 1.00 97.69 97 GLU A N 1
ATOM 788 C CA . GLU A 1 97 ? 3.527 -10.325 -19.999 1.00 97.69 97 GLU A CA 1
ATOM 789 C C . GLU A 1 97 ? 4.147 -8.936 -20.232 1.00 97.69 97 GLU A C 1
ATOM 791 O O . GLU A 1 97 ? 5.355 -8.750 -20.083 1.00 97.69 97 GLU A O 1
ATOM 796 N N . TYR A 1 98 ? 3.319 -7.928 -20.521 1.00 97.25 98 TYR A N 1
ATOM 797 C CA . TYR A 1 98 ? 3.791 -6.558 -20.694 1.00 97.25 98 TYR A CA 1
ATOM 798 C C . TYR A 1 98 ? 4.338 -5.958 -19.389 1.00 97.25 98 TYR A C 1
ATOM 800 O O . TYR A 1 98 ? 5.376 -5.295 -19.405 1.00 97.25 98 TYR A O 1
ATOM 808 N N . ASP A 1 99 ? 3.705 -6.237 -18.247 1.00 95.31 99 ASP A N 1
ATOM 809 C CA . ASP A 1 99 ? 4.209 -5.786 -16.944 1.00 95.31 99 ASP A CA 1
ATOM 810 C C . ASP A 1 99 ? 5.565 -6.427 -16.621 1.00 95.31 99 ASP A C 1
ATOM 812 O O . ASP A 1 99 ? 6.481 -5.749 -16.146 1.00 95.31 99 ASP A O 1
ATOM 816 N N . LEU A 1 100 ? 5.721 -7.721 -16.936 1.00 96.00 100 LEU A N 1
ATOM 817 C CA . LEU A 1 100 ? 6.996 -8.424 -16.801 1.00 96.00 100 LEU A CA 1
ATOM 818 C C . LEU A 1 100 ? 8.074 -7.767 -17.671 1.00 96.00 100 LEU A C 1
ATOM 820 O O . LEU A 1 100 ? 9.165 -7.471 -17.179 1.00 96.00 100 LEU A O 1
ATOM 824 N N . PHE A 1 101 ? 7.758 -7.460 -18.931 1.00 96.81 101 PHE A N 1
ATOM 825 C CA . PHE A 1 101 ? 8.665 -6.730 -19.812 1.00 96.81 101 PHE A CA 1
ATOM 826 C C . PHE A 1 101 ? 9.090 -5.384 -19.200 1.00 96.81 101 PHE A C 1
ATOM 828 O O . PHE A 1 101 ? 10.286 -5.081 -19.152 1.00 96.81 101 PHE A O 1
ATOM 835 N N . LEU A 1 102 ? 8.152 -4.586 -18.677 1.00 95.31 102 LEU A N 1
ATOM 836 C CA . LEU A 1 102 ? 8.464 -3.309 -18.023 1.00 95.31 102 LEU A CA 1
ATOM 837 C C . LEU A 1 102 ? 9.367 -3.486 -16.793 1.00 95.31 102 LEU A C 1
ATOM 839 O O . LEU A 1 102 ? 10.318 -2.712 -16.612 1.00 95.31 102 LEU A O 1
ATOM 843 N N . ALA A 1 103 ? 9.118 -4.507 -15.971 1.00 93.50 103 ALA A N 1
ATOM 844 C CA . ALA A 1 103 ? 9.957 -4.833 -14.821 1.00 93.50 103 ALA A CA 1
ATOM 845 C C . ALA A 1 103 ? 11.393 -5.174 -15.259 1.00 93.50 103 ALA A C 1
ATOM 847 O O . ALA A 1 103 ? 12.365 -4.633 -14.720 1.00 93.50 103 ALA A O 1
ATOM 848 N N . GLU A 1 104 ? 11.552 -5.996 -16.298 1.00 94.38 104 GLU A N 1
ATOM 849 C CA . GLU A 1 104 ? 12.863 -6.347 -16.842 1.00 94.38 104 GLU A CA 1
ATOM 850 C C . GLU A 1 104 ? 13.611 -5.145 -17.421 1.00 94.38 104 GLU A C 1
ATOM 852 O O . GLU A 1 104 ? 14.812 -4.984 -17.173 1.00 94.38 104 GLU A O 1
ATOM 857 N N . GLN A 1 105 ? 12.931 -4.287 -18.188 1.00 94.12 105 GLN A N 1
ATOM 858 C CA . GLN A 1 105 ? 13.547 -3.075 -18.732 1.00 94.12 105 GLN A CA 1
ATOM 859 C C . GLN A 1 105 ? 13.989 -2.130 -17.615 1.00 94.12 105 GLN A C 1
ATOM 861 O O . GLN A 1 105 ? 15.093 -1.582 -17.666 1.00 94.12 105 GLN A O 1
ATOM 866 N N . THR A 1 106 ? 13.184 -2.006 -16.560 1.00 92.81 106 THR A N 1
ATOM 867 C CA . THR A 1 106 ? 13.530 -1.222 -15.368 1.00 92.81 106 THR A CA 1
ATOM 868 C C . THR A 1 106 ? 14.797 -1.763 -14.699 1.00 92.81 106 THR A C 1
ATOM 870 O O . THR A 1 106 ? 15.720 -1.001 -14.393 1.00 92.81 106 THR A O 1
ATOM 873 N N . ILE A 1 107 ? 14.912 -3.087 -14.548 1.00 90.94 107 ILE A N 1
ATOM 874 C CA . ILE A 1 107 ? 16.123 -3.729 -14.019 1.00 90.94 107 ILE A CA 1
ATOM 875 C C . ILE A 1 107 ? 17.328 -3.456 -14.930 1.00 90.94 107 ILE A C 1
ATOM 877 O O . ILE A 1 107 ? 18.394 -3.067 -14.443 1.00 90.94 107 ILE A O 1
ATOM 881 N N . LYS A 1 108 ? 17.179 -3.635 -16.250 1.00 92.62 108 LYS A N 1
ATOM 882 C CA . LYS A 1 108 ? 18.242 -3.387 -17.244 1.00 92.62 108 LYS A CA 1
ATOM 883 C C . LYS A 1 108 ? 18.738 -1.941 -17.184 1.00 92.62 108 LYS A C 1
ATOM 885 O O . LYS A 1 108 ? 19.950 -1.716 -17.202 1.00 92.62 108 LYS A O 1
ATOM 890 N N . TYR A 1 109 ? 17.829 -0.976 -17.063 1.00 91.75 109 TYR A N 1
ATOM 891 C CA . TYR A 1 109 ? 18.162 0.440 -16.921 1.00 91.75 109 TYR A CA 1
ATOM 892 C C . TYR A 1 109 ? 19.036 0.692 -15.683 1.00 91.75 109 TYR A C 1
ATOM 894 O O . TYR A 1 109 ? 20.124 1.268 -15.793 1.00 91.75 109 TYR A O 1
ATOM 902 N N . TYR A 1 110 ? 18.626 0.198 -14.509 1.00 89.56 110 TYR A N 1
ATOM 903 C CA . TYR A 1 110 ? 19.387 0.424 -13.278 1.00 89.56 110 TYR A CA 1
ATOM 904 C C . TYR A 1 110 ? 20.693 -0.364 -13.205 1.00 89.56 110 TYR A C 1
ATOM 906 O O . TYR A 1 110 ? 21.651 0.149 -12.632 1.00 89.56 110 TYR A O 1
ATOM 914 N N . LYS A 1 111 ? 20.808 -1.533 -13.854 1.00 88.12 111 LYS A N 1
ATOM 915 C CA . LYS A 1 111 ? 22.101 -2.236 -13.981 1.00 88.12 111 LYS A CA 1
ATOM 916 C C . LYS A 1 111 ? 23.161 -1.350 -14.638 1.00 88.12 111 LYS A C 1
ATOM 918 O O . LYS A 1 111 ? 24.308 -1.366 -14.208 1.00 88.12 111 LYS A O 1
ATOM 923 N N . LYS A 1 112 ? 22.771 -0.562 -15.647 1.00 89.94 112 LYS A N 1
ATOM 924 C CA . LYS A 1 112 ? 23.681 0.329 -16.384 1.00 89.94 112 LYS A CA 1
ATOM 925 C C . LYS A 1 112 ? 23.953 1.648 -15.661 1.00 89.94 112 LYS A C 1
ATOM 927 O O . LYS A 1 112 ? 25.046 2.186 -15.781 1.00 89.94 112 LYS A O 1
ATOM 932 N N . LYS A 1 113 ? 22.951 2.206 -14.974 1.00 89.06 113 LYS A N 1
ATOM 933 C CA . LYS A 1 113 ? 23.014 3.580 -14.444 1.00 89.06 113 LYS A CA 1
ATOM 934 C C . LYS A 1 113 ? 23.278 3.671 -12.946 1.00 89.06 113 LYS A C 1
ATOM 936 O O . LYS A 1 113 ? 23.916 4.621 -12.513 1.00 89.06 113 LYS A O 1
ATOM 941 N N . ASN A 1 114 ? 22.769 2.734 -12.147 1.00 82.12 114 ASN A N 1
ATOM 942 C CA . ASN A 1 114 ? 22.938 2.749 -10.697 1.00 82.12 114 ASN A CA 1
ATOM 943 C C . ASN A 1 114 ? 22.649 1.368 -10.090 1.00 82.12 114 ASN A C 1
ATOM 945 O O . ASN A 1 114 ? 21.532 1.076 -9.654 1.00 82.12 114 ASN A O 1
ATOM 949 N N . ILE A 1 115 ? 23.682 0.529 -10.014 1.00 80.00 115 ILE A N 1
ATOM 950 C CA . ILE A 1 115 ? 23.553 -0.846 -9.520 1.00 80.00 115 ILE A CA 1
ATOM 951 C C . ILE A 1 115 ? 23.119 -0.918 -8.048 1.00 80.00 115 ILE A C 1
ATOM 953 O O . ILE A 1 115 ? 22.489 -1.890 -7.633 1.00 80.00 115 ILE A O 1
ATOM 957 N N . ASN A 1 116 ? 23.399 0.119 -7.251 1.00 78.19 116 ASN A N 1
ATOM 958 C CA . ASN A 1 116 ? 22.983 0.163 -5.850 1.00 78.19 116 ASN A CA 1
ATOM 959 C C . ASN A 1 116 ? 21.464 0.285 -5.709 1.00 78.19 116 ASN A C 1
ATOM 961 O O . ASN A 1 116 ? 20.910 -0.205 -4.729 1.00 78.19 116 ASN A O 1
ATOM 965 N N . LYS A 1 117 ? 20.777 0.842 -6.712 1.00 74.44 117 LYS A N 1
ATOM 966 C CA . LYS A 1 117 ? 19.316 0.923 -6.713 1.00 74.44 117 LYS A CA 1
ATOM 967 C C . LYS A 1 117 ? 18.649 -0.455 -6.829 1.00 74.44 117 LYS A C 1
ATOM 969 O O . LYS A 1 117 ? 17.570 -0.664 -6.292 1.00 74.44 117 LYS A O 1
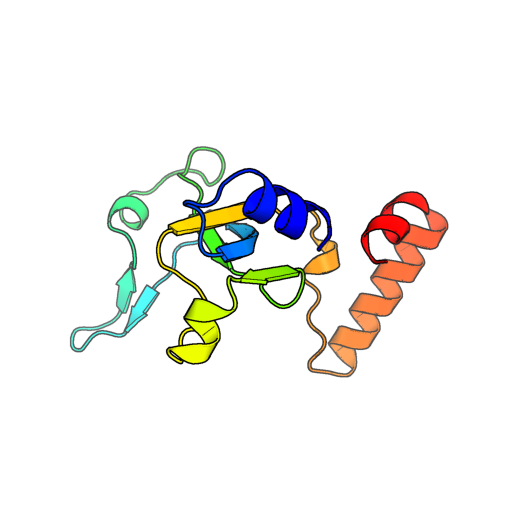ATOM 974 N N . LEU A 1 118 ? 19.339 -1.441 -7.408 1.00 67.25 118 LEU A N 1
ATOM 975 C CA . LEU A 1 118 ? 18.875 -2.835 -7.459 1.00 67.25 118 LEU A CA 1
ATOM 976 C C . LEU A 1 118 ? 19.023 -3.576 -6.124 1.00 67.25 118 LEU A C 1
ATOM 978 O O . LEU A 1 118 ? 18.356 -4.583 -5.912 1.00 67.25 118 LEU A O 1
ATOM 982 N N . LYS A 1 119 ? 19.881 -3.101 -5.211 1.00 61.12 119 LYS A N 1
ATOM 983 C CA . LYS A 1 119 ? 20.061 -3.725 -3.888 1.00 61.12 119 LYS A CA 1
ATOM 984 C C . LYS A 1 119 ? 18.858 -3.504 -2.963 1.00 61.12 119 LYS A C 1
ATOM 986 O O . LYS A 1 119 ? 18.738 -4.219 -1.981 1.00 61.12 119 LYS A O 1
ATOM 991 N N . LEU A 1 120 ? 17.977 -2.551 -3.284 1.00 54.31 120 LEU A N 1
ATOM 992 C CA . LEU A 1 120 ? 16.715 -2.291 -2.578 1.00 54.31 120 LEU A CA 1
ATOM 993 C C . LEU A 1 120 ? 15.575 -3.237 -3.002 1.00 54.31 120 LEU A C 1
ATOM 995 O O . LEU A 1 120 ? 14.523 -3.226 -2.370 1.00 54.31 120 LEU A O 1
ATOM 999 N N . LEU A 1 121 ? 15.789 -4.038 -4.054 1.00 49.12 121 LEU A N 1
ATOM 1000 C CA . LEU A 1 121 ? 14.849 -5.050 -4.556 1.00 49.12 121 LEU A CA 1
ATOM 1001 C C . LEU A 1 121 ? 15.139 -6.465 -4.012 1.00 49.12 121 LEU A C 1
ATOM 1003 O O . LEU A 1 121 ? 14.437 -7.404 -4.373 1.00 49.12 121 LEU A O 1
ATOM 1007 N N . LYS A 1 122 ? 16.182 -6.625 -3.184 1.00 37.09 122 LYS A N 1
ATOM 1008 C CA . LYS A 1 122 ? 16.543 -7.868 -2.481 1.00 37.09 122 LYS A CA 1
ATOM 1009 C C . LYS A 1 122 ? 16.240 -7.737 -0.990 1.00 37.09 122 LYS A C 1
ATOM 1011 O O . LYS A 1 122 ? 15.846 -8.754 -0.384 1.00 37.09 122 LYS A O 1
#

pLDDT: mean 91.16, std 9.35, range [37.09, 98.0]

Organism: NCBI:txid408172

Secondary structure (DSSP, 8-state):
-HHHHHHHHH-TT--EEEEEEEE----EEEETTEEEESSGGGSS---TTTSPPEEEE-TTT-EEE-HHHHTTT-SS-SSEEEEEE--GGGG---SSHHHHHHHHHHHHHHHHH-GGGGGGG-